Protein AF-A0A715VIK3-F1 (afdb_monomer_lite)

Structure (mmCIF, N/CA/C/O backbone):
data_AF-A0A715VIK3-F1
#
_entry.id   AF-A0A715VIK3-F1
#
loop_
_atom_site.group_PDB
_atom_site.id
_atom_site.type_symbol
_atom_site.label_atom_id
_atom_site.label_alt_id
_atom_site.label_comp_id
_atom_site.label_asym_id
_atom_site.label_entity_id
_atom_site.label_seq_id
_atom_site.pdbx_PDB_ins_code
_atom_site.Cartn_x
_atom_site.Cartn_y
_atom_site.Cartn_z
_atom_site.occupancy
_atom_site.B_iso_or_equiv
_atom_site.auth_seq_id
_atom_site.auth_comp_id
_atom_site.auth_asym_id
_atom_site.auth_atom_id
_atom_site.pdbx_PDB_model_num
ATOM 1 N N . MET A 1 1 ? 43.297 23.215 20.523 1.00 42.53 1 MET A N 1
ATOM 2 C CA . MET A 1 1 ? 42.379 22.083 20.771 1.00 42.53 1 MET A CA 1
ATOM 3 C C . MET A 1 1 ? 42.222 21.917 22.273 1.00 42.53 1 MET A C 1
ATOM 5 O O . MET A 1 1 ? 43.163 21.480 22.916 1.00 42.53 1 MET A O 1
ATOM 9 N N . GLN A 1 2 ? 41.093 22.331 22.847 1.00 38.53 2 GLN A N 1
ATOM 10 C CA . GLN A 1 2 ? 40.788 22.101 24.263 1.00 38.53 2 GLN A CA 1
ATOM 11 C C . GLN A 1 2 ? 39.319 21.686 24.374 1.00 38.53 2 GLN A C 1
ATOM 13 O O . GLN A 1 2 ? 38.419 22.515 24.287 1.00 38.53 2 GLN A O 1
ATOM 18 N N . SER A 1 3 ? 39.100 20.374 24.480 1.00 41.34 3 SER A N 1
ATOM 19 C CA . SER A 1 3 ? 37.794 19.766 24.732 1.00 41.34 3 SER A CA 1
ATOM 20 C C . SER A 1 3 ? 37.538 19.768 26.238 1.00 41.34 3 SER A C 1
ATOM 22 O O . SER A 1 3 ? 38.348 19.241 27.001 1.00 41.34 3 SER A O 1
ATOM 24 N N . ARG A 1 4 ? 36.435 20.387 26.671 1.00 49.41 4 ARG A N 1
ATOM 25 C CA . ARG A 1 4 ? 35.956 20.354 28.058 1.00 49.41 4 ARG A CA 1
ATOM 26 C C . ARG A 1 4 ? 34.862 19.290 28.136 1.00 49.41 4 ARG A C 1
ATOM 28 O O . ARG A 1 4 ? 33.755 19.517 27.662 1.00 49.41 4 ARG A O 1
ATOM 35 N N . TYR A 1 5 ? 35.186 18.136 28.712 1.00 46.19 5 TYR A N 1
ATOM 36 C CA . TYR A 1 5 ? 34.210 17.101 29.044 1.00 46.19 5 TYR A CA 1
ATOM 37 C C . TYR A 1 5 ? 33.484 17.491 30.338 1.00 46.19 5 TYR A C 1
ATOM 39 O O . TYR A 1 5 ? 34.109 17.642 31.386 1.00 46.19 5 TYR A O 1
ATOM 47 N N . LEU A 1 6 ? 32.169 17.686 30.247 1.00 49.09 6 LEU A N 1
ATOM 48 C CA . LEU A 1 6 ? 31.272 17.918 31.378 1.00 49.09 6 LEU A CA 1
ATOM 49 C C . LEU A 1 6 ? 30.715 16.561 31.830 1.00 49.09 6 LEU A C 1
ATOM 51 O O . LEU A 1 6 ? 29.971 15.910 31.102 1.00 49.09 6 LEU A O 1
ATOM 55 N N . LEU A 1 7 ? 31.140 16.129 33.016 1.00 41.00 7 LEU A N 1
ATOM 56 C CA . LEU A 1 7 ? 30.696 14.918 33.701 1.00 41.00 7 LEU A CA 1
ATOM 57 C C . LEU A 1 7 ? 29.442 15.276 34.523 1.00 41.00 7 LEU A C 1
ATOM 59 O O . LEU A 1 7 ? 29.549 16.004 35.509 1.00 41.00 7 LEU A O 1
ATOM 63 N N . SER A 1 8 ? 28.256 14.821 34.114 1.00 43.28 8 SER A N 1
ATOM 64 C CA . SER A 1 8 ? 27.009 15.040 34.864 1.00 43.28 8 SER A CA 1
ATOM 65 C C . SER A 1 8 ? 26.763 13.891 35.842 1.00 43.28 8 SER A C 1
ATOM 67 O O . SER A 1 8 ? 26.583 12.742 35.444 1.00 43.28 8 SER A O 1
ATOM 69 N N . THR A 1 9 ? 26.778 14.217 37.131 1.00 47.75 9 THR A N 1
ATOM 70 C CA . THR A 1 9 ? 26.536 13.325 38.268 1.00 47.75 9 THR A CA 1
ATOM 71 C C . THR A 1 9 ? 25.038 13.115 38.515 1.00 47.75 9 THR A C 1
ATOM 73 O O . THR A 1 9 ? 24.258 14.062 38.584 1.00 47.75 9 THR A O 1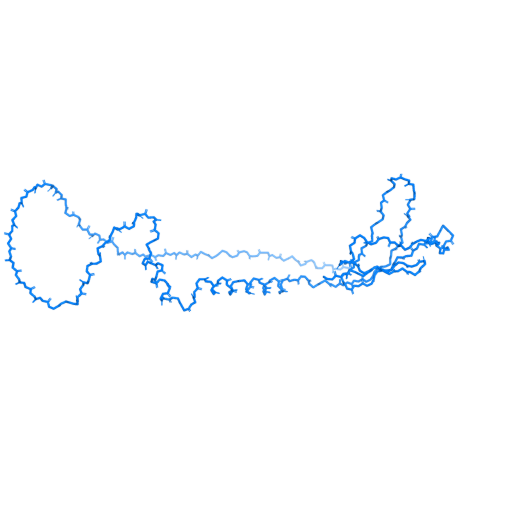
ATOM 76 N N . LEU A 1 10 ? 24.647 11.847 38.659 1.00 37.59 10 LEU A N 1
ATOM 77 C CA . LEU A 1 10 ? 23.305 11.368 38.997 1.00 37.59 10 LEU A CA 1
ATOM 78 C C . LEU A 1 10 ? 23.102 11.433 40.522 1.00 37.59 10 LEU A C 1
ATOM 80 O O . LEU A 1 10 ? 23.882 10.831 41.260 1.00 37.59 10 LEU A O 1
ATOM 84 N N . LEU A 1 11 ? 22.069 12.138 40.995 1.00 41.09 11 LEU A N 1
ATOM 85 C CA . LEU A 1 11 ? 21.743 12.270 42.421 1.00 41.09 11 LEU A CA 1
ATOM 86 C C . LEU A 1 11 ? 20.361 11.657 42.692 1.00 41.09 11 LEU A C 1
ATOM 88 O O . LEU A 1 11 ? 19.344 12.145 42.205 1.00 41.09 11 LEU A O 1
ATOM 92 N N . LEU A 1 12 ? 20.355 10.547 43.432 1.00 41.06 12 LEU A N 1
ATOM 93 C CA . LEU A 1 12 ? 19.184 9.744 43.785 1.00 41.06 12 LEU A CA 1
ATOM 94 C C . LEU A 1 12 ? 18.760 10.113 45.216 1.00 41.06 12 LEU A C 1
ATOM 96 O O . LEU A 1 12 ? 19.511 9.874 46.159 1.00 41.06 12 LEU A O 1
ATOM 100 N N . VAL A 1 13 ? 17.587 10.731 45.380 1.00 42.75 13 VAL A N 1
ATOM 101 C CA . VAL A 1 13 ? 17.035 11.117 46.691 1.00 42.75 13 VAL A CA 1
ATOM 102 C C . VAL A 1 13 ? 15.946 10.118 47.087 1.00 42.75 13 VAL A C 1
ATOM 104 O O . VAL A 1 13 ? 14.887 10.066 46.468 1.00 42.75 13 VAL A O 1
ATOM 107 N N . CYS A 1 14 ? 16.214 9.324 48.126 1.00 33.78 14 CYS A N 1
ATOM 108 C CA . CYS A 1 14 ? 15.210 8.558 48.864 1.00 33.78 14 CYS A CA 1
ATOM 109 C C . CYS A 1 14 ? 14.529 9.472 49.890 1.00 33.78 14 CYS A C 1
ATOM 111 O O . CYS A 1 14 ? 15.206 10.112 50.694 1.00 33.78 14 CYS A O 1
ATOM 113 N N . SER A 1 15 ? 13.199 9.476 49.925 1.00 40.91 15 SER A N 1
ATOM 114 C CA . SER A 1 15 ? 12.426 10.027 51.041 1.00 40.91 15 SER A CA 1
ATOM 115 C C . SER A 1 15 ? 11.586 8.915 51.660 1.00 40.91 15 SER A C 1
ATOM 117 O O . SER A 1 15 ? 10.795 8.268 50.979 1.00 40.91 15 SER A O 1
ATOM 119 N N . ALA A 1 16 ? 11.815 8.676 52.951 1.00 39.75 16 ALA A N 1
ATOM 120 C CA . ALA A 1 16 ? 11.044 7.776 53.793 1.00 39.75 16 ALA A CA 1
ATOM 121 C C . ALA A 1 16 ? 9.763 8.472 54.277 1.00 39.75 16 ALA A C 1
ATOM 123 O O . ALA A 1 16 ? 9.801 9.650 54.629 1.00 39.75 16 ALA A O 1
ATOM 124 N N . ALA A 1 17 ? 8.659 7.730 54.357 1.00 42.44 17 ALA A N 1
ATOM 125 C CA . ALA A 1 17 ? 7.471 8.138 55.097 1.00 42.44 17 ALA A CA 1
ATOM 126 C C . ALA A 1 17 ? 7.173 7.088 56.176 1.00 42.44 17 ALA A C 1
ATOM 128 O O . ALA A 1 17 ? 6.843 5.941 55.886 1.00 42.44 17 ALA A O 1
ATOM 129 N N . THR A 1 18 ? 7.343 7.497 57.429 1.00 41.19 18 THR A N 1
ATOM 130 C CA . THR A 1 18 ? 6.911 6.798 58.641 1.00 41.19 18 THR A CA 1
ATOM 131 C C . THR A 1 18 ? 5.433 7.099 58.897 1.00 41.19 18 THR A C 1
ATOM 133 O O . THR A 1 18 ? 5.077 8.269 59.030 1.00 41.19 18 THR A O 1
ATOM 136 N N . SER A 1 19 ? 4.578 6.083 59.023 1.00 42.66 19 SER A N 1
ATOM 137 C CA . SER A 1 19 ? 3.226 6.233 59.583 1.00 42.66 19 SER A CA 1
ATOM 138 C C . SER A 1 19 ? 3.223 5.781 61.044 1.00 42.66 19 SER A C 1
ATOM 140 O O . SER A 1 19 ? 3.428 4.598 61.323 1.00 42.66 19 SER A O 1
ATOM 142 N N . ALA A 1 20 ? 3.003 6.726 61.956 1.00 39.34 20 ALA A N 1
ATOM 143 C CA . ALA A 1 20 ? 2.723 6.482 63.365 1.00 39.34 20 ALA A CA 1
ATOM 144 C C . ALA A 1 20 ? 1.208 6.513 63.638 1.00 39.34 20 ALA A C 1
ATOM 146 O O . ALA A 1 20 ? 0.469 7.224 62.962 1.00 39.34 20 ALA A O 1
ATOM 147 N N . ASP A 1 21 ? 0.831 5.757 64.670 1.00 40.28 21 ASP A N 1
ATOM 148 C CA . ASP A 1 21 ? -0.393 5.785 65.476 1.00 40.28 21 ASP A CA 1
ATOM 149 C C . ASP A 1 21 ? -1.761 5.538 64.829 1.00 40.28 21 ASP A C 1
ATOM 151 O O . ASP A 1 21 ? -2.310 6.349 64.094 1.00 40.28 21 ASP A O 1
ATOM 155 N N . ASN A 1 22 ? -2.396 4.451 65.278 1.00 47.84 22 ASN A N 1
ATOM 156 C CA . ASN A 1 22 ? -3.781 4.491 65.744 1.00 47.84 22 ASN A CA 1
ATOM 157 C C . ASN A 1 22 ? -3.935 3.506 66.915 1.00 47.84 22 ASN A C 1
ATOM 159 O O . ASN A 1 22 ? -4.154 2.307 66.744 1.00 47.84 22 ASN A O 1
ATOM 163 N N . ALA A 1 23 ? -3.789 4.041 68.126 1.00 48.38 23 ALA A N 1
ATOM 164 C CA . ALA A 1 23 ? -4.314 3.449 69.343 1.00 48.38 23 ALA A CA 1
ATOM 165 C C . ALA A 1 23 ? -5.840 3.620 69.353 1.00 48.38 23 ALA A C 1
ATOM 167 O O . ALA A 1 23 ? -6.323 4.737 69.187 1.00 48.38 23 ALA A O 1
ATOM 168 N N . GLY A 1 24 ? -6.604 2.547 69.587 1.00 48.81 24 GLY A N 1
ATOM 169 C CA . GLY A 1 24 ? -8.033 2.717 69.875 1.00 48.81 24 GLY A CA 1
ATOM 170 C C . GLY A 1 24 ? -8.984 1.586 69.514 1.00 48.81 24 GLY A C 1
ATOM 171 O O . GLY A 1 24 ? -10.097 1.883 69.112 1.00 48.81 24 GLY A O 1
ATOM 172 N N . TRP A 1 25 ? -8.619 0.315 69.690 1.00 37.75 25 TRP A N 1
ATOM 173 C CA . TRP A 1 25 ? -9.626 -0.748 69.806 1.00 37.75 25 TRP A CA 1
ATOM 174 C C . TRP A 1 25 ? -9.240 -1.689 70.941 1.00 37.75 25 TRP A C 1
ATOM 176 O O . TRP A 1 25 ? -8.509 -2.657 70.760 1.00 37.75 25 TRP A O 1
ATOM 186 N N . GLN A 1 26 ? -9.708 -1.361 72.144 1.00 49.81 26 GLN A N 1
ATOM 187 C CA . GLN A 1 26 ? -9.677 -2.263 73.285 1.00 49.81 26 GLN A CA 1
ATOM 188 C C . GLN A 1 26 ? -11.102 -2.723 73.618 1.00 49.81 26 GLN A C 1
ATOM 190 O O . GLN A 1 26 ? -11.953 -1.926 73.994 1.00 49.81 26 GLN A O 1
ATOM 195 N N . ASN A 1 27 ? -11.278 -4.045 73.533 1.00 41.94 27 ASN A N 1
ATOM 196 C CA . ASN A 1 27 ? -12.128 -4.899 74.367 1.00 41.94 27 ASN A CA 1
ATOM 197 C C . ASN A 1 27 ? -13.659 -4.711 74.311 1.00 41.94 27 ASN A C 1
ATOM 199 O O . ASN A 1 27 ? -14.246 -4.055 75.168 1.00 41.94 27 ASN A O 1
ATOM 203 N N . ALA A 1 28 ? -14.333 -5.475 73.442 1.00 38.69 28 ALA A N 1
ATOM 204 C CA . ALA A 1 28 ? -15.670 -5.982 73.758 1.00 38.69 28 ALA A CA 1
ATOM 205 C C . ALA A 1 28 ? -15.521 -7.334 74.480 1.00 38.69 28 ALA A C 1
ATOM 207 O O . ALA A 1 28 ? -15.067 -8.319 73.899 1.00 38.69 28 ALA A O 1
ATOM 208 N N . ARG A 1 29 ? -15.862 -7.369 75.775 1.00 48.66 29 ARG A N 1
ATOM 209 C CA . ARG A 1 29 ? -15.971 -8.604 76.568 1.00 48.66 29 ARG A CA 1
ATOM 210 C C . ARG A 1 29 ? -17.047 -9.505 75.964 1.00 48.66 29 ARG A C 1
ATOM 212 O O . ARG A 1 29 ? -18.209 -9.118 75.925 1.00 48.66 29 ARG A O 1
ATOM 219 N N . THR A 1 30 ? -16.688 -10.726 75.592 1.00 51.69 30 THR A N 1
ATOM 220 C CA . THR A 1 30 ? -17.647 -11.817 75.379 1.00 51.69 30 THR A CA 1
ATOM 221 C C . THR A 1 30 ? -17.948 -12.491 76.721 1.00 51.69 30 THR A C 1
ATOM 223 O O . THR A 1 30 ? -17.009 -12.992 77.347 1.00 51.69 30 THR A O 1
ATOM 226 N N . PRO A 1 31 ? -19.207 -12.561 77.188 1.00 44.62 31 PRO A N 1
ATOM 227 C CA . PRO A 1 31 ? -19.572 -13.503 78.234 1.00 44.62 31 PRO A CA 1
ATOM 228 C C . PRO A 1 31 ? -19.508 -14.921 77.663 1.00 44.62 31 PRO A C 1
ATOM 230 O O . PRO A 1 31 ? -20.142 -15.239 76.658 1.00 44.62 31 PRO A O 1
ATOM 233 N N . GLN A 1 32 ? -18.706 -15.762 78.303 1.00 36.31 32 GLN A N 1
ATOM 234 C CA . GLN A 1 32 ? -18.676 -17.198 78.081 1.00 36.31 32 GLN A CA 1
ATOM 235 C C . GLN A 1 32 ? -19.896 -17.879 78.726 1.00 36.31 32 GLN A C 1
ATOM 237 O O . GLN A 1 32 ? -20.368 -17.467 79.782 1.00 36.31 32 GLN A O 1
ATOM 242 N N . THR A 1 33 ? -20.235 -19.027 78.137 1.00 32.56 33 THR A N 1
ATOM 243 C CA . THR A 1 33 ? -20.872 -20.225 78.714 1.00 32.56 33 THR A CA 1
ATOM 244 C C . THR A 1 33 ? -22.375 -20.477 78.497 1.00 32.56 33 THR A C 1
ATOM 246 O O . THR A 1 33 ? -23.257 -19.755 78.942 1.00 32.56 33 THR A O 1
ATOM 249 N N . THR A 1 34 ? -22.576 -21.655 77.889 1.00 31.55 34 THR A N 1
ATOM 250 C CA . THR A 1 34 ? -23.480 -22.756 78.266 1.00 31.55 34 THR A CA 1
ATOM 251 C C . THR A 1 34 ? -24.964 -22.694 77.933 1.00 31.55 34 THR A C 1
ATOM 253 O O . THR A 1 34 ? -25.767 -22.036 78.582 1.00 31.55 34 THR A O 1
ATOM 256 N N . ASN A 1 35 ? -25.312 -23.578 76.992 1.00 38.12 35 ASN A N 1
ATOM 257 C CA . ASN A 1 35 ? -26.600 -24.239 76.852 1.00 38.12 35 ASN A CA 1
ATOM 258 C C . ASN A 1 35 ? -27.167 -24.668 78.211 1.00 38.12 35 ASN A C 1
ATOM 260 O O . ASN A 1 35 ? -26.533 -25.451 78.921 1.00 38.12 35 ASN A O 1
ATOM 264 N N . SER A 1 36 ? -28.402 -24.269 78.497 1.00 32.03 36 SER A N 1
ATOM 265 C CA . SER A 1 36 ? -29.440 -25.151 79.039 1.00 32.03 36 SER A CA 1
ATOM 266 C C . SER A 1 36 ? -30.803 -24.493 78.861 1.00 32.03 36 SER A C 1
ATOM 268 O O . SER A 1 36 ? -30.978 -23.305 79.112 1.00 32.03 36 SER A O 1
ATOM 270 N N . ALA A 1 37 ? -31.743 -25.290 78.361 1.00 35.81 37 ALA A N 1
ATOM 271 C CA . ALA A 1 37 ? -33.136 -24.943 78.147 1.00 35.81 37 ALA A CA 1
ATOM 272 C C . ALA A 1 37 ? -33.809 -24.458 79.437 1.00 35.81 37 ALA A C 1
ATOM 274 O O . ALA A 1 37 ? -33.524 -25.003 80.501 1.00 35.81 37 ALA A O 1
ATOM 275 N N . SER A 1 38 ? -34.754 -23.523 79.321 1.00 30.81 38 SER A N 1
ATOM 276 C CA . SER A 1 38 ? -36.064 -23.588 79.985 1.00 30.81 38 SER A CA 1
ATOM 277 C C . SER A 1 38 ? -36.971 -22.463 79.501 1.00 30.81 38 SER A C 1
ATOM 279 O O . SER A 1 38 ? -36.575 -21.309 79.370 1.00 30.81 38 SER A O 1
ATOM 281 N N . ASP A 1 39 ? -38.195 -22.883 79.236 1.00 34.56 39 ASP A N 1
ATOM 282 C CA . ASP A 1 39 ? -39.397 -22.139 78.911 1.00 34.56 39 ASP A CA 1
ATOM 283 C C . ASP A 1 39 ? -39.729 -21.088 79.990 1.00 34.56 39 ASP A C 1
ATOM 285 O O . ASP A 1 39 ? -39.742 -21.412 81.178 1.00 34.56 39 ASP A O 1
ATOM 289 N N . HIS A 1 40 ? -40.031 -19.847 79.596 1.00 34.00 40 HIS A N 1
ATOM 290 C CA . HIS A 1 40 ? -40.927 -18.995 80.381 1.00 34.00 40 HIS A CA 1
ATOM 291 C C . HIS A 1 40 ? -41.583 -17.930 79.496 1.00 34.00 40 HIS A C 1
ATOM 293 O O . HIS A 1 40 ? -40.982 -16.935 79.095 1.00 34.00 40 HIS A O 1
ATOM 299 N N . VAL A 1 41 ? -42.871 -18.135 79.232 1.00 37.19 41 VAL A N 1
ATOM 300 C CA . VAL A 1 41 ? -43.799 -17.109 78.753 1.00 37.19 41 VAL A CA 1
ATOM 301 C C . VAL A 1 41 ? -43.969 -16.057 79.845 1.00 37.19 41 VAL A C 1
ATOM 303 O O . VAL A 1 41 ? -44.344 -16.422 80.957 1.00 37.19 41 VAL A O 1
ATOM 306 N N . GLN A 1 42 ? -43.785 -14.771 79.532 1.00 33.91 42 GLN A N 1
ATOM 307 C CA . GLN A 1 42 ? -44.489 -13.687 80.221 1.00 33.91 42 GLN A CA 1
ATOM 308 C C . GLN A 1 42 ? -44.600 -12.431 79.346 1.00 33.91 42 GLN A C 1
ATOM 310 O O . GLN A 1 42 ? -43.630 -11.880 78.837 1.00 33.91 42 GLN A O 1
ATOM 315 N N . ASN A 1 43 ? -45.854 -12.027 79.173 1.00 38.97 43 ASN A N 1
ATOM 316 C CA . ASN A 1 43 ? -46.337 -10.832 78.506 1.00 38.97 43 ASN A CA 1
ATOM 317 C C . ASN A 1 43 ? -46.021 -9.587 79.355 1.00 38.97 43 ASN A C 1
ATOM 319 O O . ASN A 1 43 ? -46.418 -9.531 80.518 1.00 38.97 43 ASN A O 1
ATOM 323 N N . ALA A 1 44 ? -45.382 -8.581 78.762 1.00 32.59 44 ALA A N 1
ATOM 324 C CA . ALA A 1 44 ? -45.423 -7.205 79.244 1.00 32.59 44 ALA A CA 1
ATOM 325 C C . ALA A 1 44 ? -45.344 -6.251 78.045 1.00 32.59 44 ALA A C 1
ATOM 327 O O . ALA A 1 44 ? -44.307 -6.098 77.403 1.00 32.59 44 ALA A O 1
ATOM 328 N N . SER A 1 45 ? -46.476 -5.622 77.738 1.00 44.06 45 SER A N 1
ATOM 329 C CA . SER A 1 45 ? -46.569 -4.498 76.812 1.00 44.06 45 SER A CA 1
ATOM 330 C C . SER A 1 45 ? -45.836 -3.288 77.394 1.00 44.06 45 SER A C 1
ATOM 332 O O . SER A 1 45 ? -46.211 -2.799 78.459 1.00 44.06 45 SER A O 1
ATOM 334 N N . GLN A 1 46 ? -44.831 -2.781 76.681 1.00 38.41 46 GLN A N 1
ATOM 335 C CA . GLN A 1 46 ? -44.372 -1.399 76.807 1.00 38.41 46 GLN A CA 1
ATOM 336 C C . GLN A 1 46 ? -44.112 -0.829 75.414 1.00 38.41 46 GLN A C 1
ATOM 338 O O . GLN A 1 46 ? -43.070 -1.029 74.796 1.00 38.41 46 GLN A O 1
ATOM 343 N N . ASN A 1 47 ? -45.116 -0.104 74.932 1.00 42.44 47 ASN A N 1
ATOM 344 C CA . ASN A 1 47 ? -45.003 0.825 73.824 1.00 42.44 47 ASN A CA 1
ATOM 345 C C . ASN A 1 47 ? -44.079 1.982 74.243 1.00 42.44 47 ASN A C 1
ATOM 347 O O . ASN A 1 47 ? -44.473 2.815 75.058 1.00 42.44 47 ASN A O 1
ATOM 351 N N . THR A 1 48 ? -42.869 2.034 73.688 1.00 39.03 48 THR A N 1
ATOM 352 C CA . THR A 1 48 ? -42.064 3.261 73.632 1.00 39.03 48 THR A CA 1
ATOM 353 C C . THR A 1 48 ? -41.789 3.540 72.162 1.00 39.03 48 THR A C 1
ATOM 355 O O . THR A 1 48 ? -41.329 2.655 71.443 1.00 39.03 48 THR A O 1
ATOM 358 N N . GLY A 1 49 ? -42.155 4.744 71.716 1.00 51.56 49 GLY A N 1
ATOM 359 C CA . GLY A 1 49 ? -42.192 5.146 70.314 1.00 51.56 49 GLY A CA 1
ATOM 360 C C . GLY A 1 49 ? -40.902 4.835 69.559 1.00 51.56 49 GLY A C 1
ATOM 361 O O . GLY A 1 49 ? -39.835 5.349 69.880 1.00 51.56 49 GLY A O 1
ATOM 362 N N . GLY A 1 50 ? -41.034 4.014 68.523 1.00 42.19 50 GLY A N 1
ATOM 363 C CA . GLY A 1 50 ? -39.978 3.679 67.584 1.00 42.19 50 GLY A CA 1
ATOM 364 C C . GLY A 1 50 ? -40.588 3.514 66.200 1.00 42.19 50 GLY A C 1
ATOM 365 O O . GLY A 1 50 ? -41.657 2.923 66.056 1.00 42.19 50 GLY A O 1
ATOM 366 N N . VAL A 1 51 ? -39.925 4.101 65.204 1.00 50.56 51 VAL A N 1
ATOM 367 C CA . VAL A 1 51 ? -40.183 3.966 63.760 1.00 50.56 51 VAL A CA 1
ATOM 368 C C . VAL A 1 51 ? -40.634 2.539 63.403 1.00 50.56 51 VAL A C 1
ATOM 370 O O . VAL A 1 51 ? -40.041 1.594 63.928 1.00 50.56 51 VAL A O 1
ATOM 373 N N . PRO A 1 52 ? -41.636 2.341 62.518 1.00 48.53 52 PRO A N 1
ATOM 374 C CA . PRO A 1 52 ? -42.088 1.003 62.154 1.00 48.53 52 PRO A CA 1
ATOM 375 C C . PRO A 1 52 ? -40.956 0.245 61.452 1.00 48.53 52 PRO A C 1
ATOM 377 O O . PRO A 1 52 ? -40.696 0.427 60.264 1.00 48.53 52 PRO A O 1
ATOM 380 N N . ALA A 1 53 ? -40.269 -0.616 62.199 1.00 56.59 53 ALA A N 1
ATOM 381 C CA . ALA A 1 53 ? -39.316 -1.557 61.642 1.00 56.59 53 ALA A CA 1
ATOM 382 C C . ALA A 1 53 ? -40.111 -2.659 60.935 1.00 56.59 53 ALA A C 1
ATOM 384 O O . ALA A 1 53 ? -40.679 -3.549 61.569 1.00 56.59 53 ALA A O 1
ATOM 385 N N . THR A 1 54 ? -40.173 -2.583 59.606 1.00 62.75 54 THR A N 1
ATOM 386 C CA . THR A 1 54 ? -40.660 -3.706 58.803 1.00 62.75 54 THR A CA 1
ATOM 387 C C . THR A 1 54 ? -39.594 -4.791 58.861 1.00 62.75 54 THR A C 1
ATOM 389 O O . THR A 1 54 ? -38.489 -4.623 58.350 1.00 62.75 54 THR A O 1
ATOM 392 N N . LEU A 1 55 ? -39.908 -5.886 59.546 1.00 56.16 55 LEU A N 1
ATOM 393 C CA . LEU A 1 55 ? -39.025 -7.033 59.714 1.00 56.16 55 LEU A CA 1
ATOM 394 C C . LEU A 1 55 ? -38.902 -7.738 58.353 1.00 56.16 55 LEU A C 1
ATOM 396 O O . LEU A 1 55 ? -39.786 -8.497 57.957 1.00 56.16 55 LEU A O 1
ATOM 400 N N . VAL A 1 56 ? -37.841 -7.435 57.598 1.00 59.97 56 VAL A N 1
ATOM 401 C CA . VAL A 1 56 ? -37.557 -8.098 56.316 1.00 59.97 56 VAL A CA 1
ATOM 402 C C . VAL A 1 56 ? -37.175 -9.544 56.618 1.00 59.97 56 VAL A C 1
ATOM 404 O O . VAL A 1 56 ? -36.080 -9.829 57.096 1.00 59.97 56 VAL A O 1
ATOM 407 N N . LYS A 1 57 ? -38.113 -10.463 56.388 1.00 57.81 57 LYS A N 1
ATOM 408 C CA . LYS A 1 57 ? -37.899 -11.901 56.544 1.00 57.81 57 LYS A CA 1
ATOM 409 C C . LYS A 1 57 ? -37.405 -12.476 55.216 1.00 57.81 57 LYS A C 1
ATOM 411 O O . LYS A 1 57 ? -38.176 -12.570 54.267 1.00 57.81 57 LYS A O 1
ATOM 416 N N . GLY A 1 58 ? -36.132 -12.856 55.167 1.00 65.25 58 GLY A N 1
ATOM 417 C CA . GLY A 1 58 ? -35.506 -13.552 54.043 1.00 65.25 58 GLY A CA 1
ATOM 418 C C . GLY A 1 58 ? -34.189 -14.197 54.474 1.00 65.25 58 GLY A C 1
ATOM 419 O O . GLY A 1 58 ? -33.539 -13.697 55.393 1.00 65.25 58 GLY A O 1
ATOM 420 N N . GLU A 1 59 ? -33.826 -15.323 53.855 1.00 67.12 59 GLU A N 1
ATOM 421 C CA . GLU A 1 59 ? -32.540 -15.995 54.078 1.00 67.12 59 GLU A CA 1
ATOM 422 C C . GLU A 1 59 ? -31.380 -15.002 53.883 1.00 67.12 59 GLU A C 1
ATOM 424 O O . GLU A 1 59 ? -31.324 -14.295 52.873 1.00 67.12 59 GLU A O 1
ATOM 429 N N . LEU A 1 60 ? -30.438 -14.950 54.834 1.00 61.41 60 LEU A N 1
ATOM 430 C CA . LEU A 1 60 ? -29.195 -14.206 54.631 1.00 61.41 60 LEU A CA 1
ATOM 431 C C . LEU A 1 60 ? -28.429 -14.839 53.454 1.00 61.41 60 LEU A C 1
ATOM 433 O O . LEU A 1 60 ? -28.243 -16.059 53.452 1.00 61.41 60 LEU A O 1
ATOM 437 N N . PRO A 1 61 ? -27.949 -14.049 52.476 1.00 64.69 61 PRO A N 1
ATOM 438 C CA . PRO A 1 61 ? -27.097 -14.578 51.421 1.00 64.69 61 PRO A CA 1
ATOM 439 C C . PRO A 1 61 ? -25.828 -15.180 52.033 1.00 64.69 61 PRO A C 1
ATOM 441 O O . PRO A 1 61 ? -25.262 -14.642 52.989 1.00 64.69 61 PRO A O 1
ATOM 444 N N . ALA A 1 62 ? -25.397 -16.322 51.493 1.00 68.50 62 ALA A N 1
ATOM 445 C CA . ALA A 1 62 ? -24.225 -17.036 51.979 1.00 68.50 62 ALA A CA 1
ATOM 446 C C . ALA A 1 62 ? -22.980 -16.120 51.982 1.00 68.50 62 ALA A C 1
ATOM 448 O O . ALA A 1 62 ? -22.794 -15.334 51.044 1.00 68.50 62 ALA A O 1
ATOM 449 N N . PRO A 1 63 ? -22.114 -16.206 53.011 1.00 60.53 63 PRO A N 1
ATOM 450 C CA . PRO A 1 63 ? -20.935 -15.354 53.122 1.00 60.53 63 PRO A CA 1
ATOM 451 C C . PRO A 1 63 ? -20.043 -15.500 51.881 1.00 60.53 63 PRO A C 1
ATOM 453 O O . PRO A 1 63 ? -19.623 -16.599 51.530 1.00 60.53 63 PRO A O 1
ATOM 456 N N . GLY A 1 64 ? -19.782 -14.378 51.204 1.00 63.72 64 GLY A N 1
ATOM 457 C CA . GLY A 1 64 ? -19.021 -14.317 49.949 1.00 63.72 64 GLY A CA 1
ATOM 458 C C . GLY A 1 64 ? -19.854 -14.006 48.701 1.00 63.72 64 GLY A C 1
ATOM 459 O O . GLY A 1 64 ? -19.277 -13.736 47.650 1.00 63.72 64 GLY A O 1
ATOM 460 N N . GLN A 1 65 ? -21.187 -13.988 48.795 1.00 60.72 65 GLN A N 1
ATOM 461 C CA . GLN A 1 65 ? -22.055 -13.512 47.715 1.00 60.72 65 GLN A CA 1
ATOM 462 C C . GLN A 1 65 ? -22.458 -12.057 47.976 1.00 60.72 65 GLN A C 1
ATOM 464 O O . GLN A 1 65 ? -22.899 -11.716 49.074 1.00 60.72 65 GLN A O 1
ATOM 469 N N . ALA A 1 66 ? -22.293 -11.185 46.978 1.00 61.72 66 ALA A N 1
ATOM 470 C CA . ALA A 1 66 ? -22.774 -9.811 47.071 1.00 61.72 66 ALA A CA 1
ATOM 471 C C . ALA A 1 66 ? -24.294 -9.835 47.294 1.00 61.72 66 ALA A C 1
ATOM 473 O O . ALA A 1 66 ? -25.039 -10.378 46.478 1.00 61.72 66 ALA A O 1
ATOM 474 N N . SER A 1 67 ? -24.748 -9.292 48.427 1.00 66.56 67 SER A N 1
ATOM 475 C CA . SER A 1 67 ? -26.175 -9.200 48.729 1.00 66.56 67 SER A CA 1
ATOM 476 C C . SER A 1 67 ? -26.854 -8.319 47.673 1.00 66.56 67 SER A C 1
ATOM 478 O O . SER A 1 67 ? -26.350 -7.224 47.410 1.00 66.56 67 SER A O 1
ATOM 480 N N . PRO A 1 68 ? -27.994 -8.735 47.088 1.00 71.06 68 PRO A N 1
ATOM 481 C CA . PRO A 1 68 ? -28.700 -7.939 46.079 1.00 71.06 68 PRO A CA 1
ATOM 482 C C . PRO A 1 68 ? -29.042 -6.524 46.583 1.00 71.06 68 PRO A C 1
ATOM 484 O O . PRO A 1 68 ? -28.969 -5.565 45.822 1.00 71.06 68 PRO A O 1
ATOM 487 N N . LEU A 1 69 ? -29.267 -6.370 47.894 1.00 72.69 69 LEU A N 1
ATOM 488 C CA . LEU A 1 69 ? -29.512 -5.082 48.556 1.00 72.69 69 LEU A CA 1
ATOM 489 C C . LEU A 1 69 ? -28.324 -4.109 48.471 1.00 72.69 69 LEU A C 1
ATOM 491 O O . LEU A 1 69 ? -28.523 -2.900 48.409 1.00 72.69 69 LEU A O 1
ATOM 495 N N . VAL A 1 70 ? -27.088 -4.618 48.464 1.00 75.81 70 VAL A N 1
ATOM 496 C CA . VAL A 1 70 ? -25.877 -3.790 48.321 1.00 75.81 70 VAL A CA 1
ATOM 497 C C . VAL A 1 70 ? -25.769 -3.260 46.892 1.00 75.81 70 VAL A C 1
ATOM 499 O O . VAL A 1 70 ? -25.380 -2.114 46.685 1.00 75.81 70 VAL A O 1
ATOM 502 N N . GLN A 1 71 ? -26.163 -4.070 45.907 1.00 71.06 71 GLN A N 1
ATOM 503 C CA . GLN A 1 71 ? -26.184 -3.670 44.504 1.00 71.06 71 GLN A CA 1
ATOM 504 C C . GLN A 1 71 ? -27.240 -2.585 44.239 1.00 71.06 71 GLN A C 1
ATOM 506 O O . GLN A 1 71 ? -26.975 -1.649 43.485 1.00 71.06 71 GLN A O 1
ATOM 511 N N . ASP A 1 72 ? -28.406 -2.689 44.881 1.00 70.06 72 ASP A N 1
ATOM 512 C CA . ASP A 1 72 ? -29.483 -1.702 44.771 1.00 70.06 72 ASP A CA 1
ATOM 513 C C . ASP A 1 72 ? -29.153 -0.398 45.509 1.00 70.06 72 ASP A C 1
ATOM 515 O O . ASP A 1 72 ? -29.364 0.683 44.962 1.00 70.06 72 ASP A O 1
ATOM 519 N N . ALA A 1 73 ? -28.549 -0.469 46.700 1.00 70.75 73 ALA A N 1
ATOM 520 C CA . ALA A 1 73 ? -28.068 0.720 47.407 1.00 70.75 73 ALA A CA 1
ATOM 521 C C . ALA A 1 73 ? -26.981 1.463 46.608 1.00 70.75 73 ALA A C 1
ATOM 523 O O . ALA A 1 73 ? -27.031 2.684 46.490 1.00 70.75 73 ALA A O 1
ATOM 524 N N . ALA A 1 74 ? -26.048 0.736 45.984 1.00 70.88 74 ALA A N 1
ATOM 525 C CA . ALA A 1 74 ? -25.017 1.333 45.132 1.00 70.88 74 ALA A CA 1
ATOM 526 C C . ALA A 1 74 ? -25.591 2.019 43.876 1.00 70.88 74 ALA A C 1
ATOM 528 O O . ALA A 1 74 ? -25.003 2.975 43.377 1.00 70.88 74 ALA A O 1
ATOM 529 N N . ARG A 1 75 ? -26.741 1.556 43.364 1.00 68.31 75 ARG A N 1
ATOM 530 C CA . ARG A 1 75 ? -27.458 2.207 42.251 1.00 68.31 75 ARG A CA 1
ATOM 531 C C . ARG A 1 75 ? -28.165 3.496 42.664 1.00 68.31 75 ARG A C 1
ATOM 533 O O . ARG A 1 75 ? -28.386 4.339 41.808 1.00 68.31 75 ARG A O 1
ATOM 540 N N . LEU A 1 76 ? -28.545 3.629 43.934 1.00 72.69 76 LEU A N 1
ATOM 541 C CA . LEU A 1 76 ? -29.152 4.851 44.472 1.00 72.69 76 LEU A CA 1
ATOM 542 C C . LEU A 1 76 ? -28.102 5.912 44.825 1.00 72.69 76 LEU A C 1
ATOM 544 O O . LEU A 1 76 ? -28.403 7.099 44.768 1.00 72.69 76 LEU A O 1
ATOM 548 N N . ASP A 1 77 ? -26.894 5.480 45.191 1.00 77.44 77 ASP A N 1
ATOM 549 C CA . ASP A 1 77 ? -25.778 6.359 45.567 1.00 77.44 77 ASP A CA 1
ATOM 550 C C . ASP A 1 77 ? -24.986 6.877 44.351 1.00 77.44 77 ASP A C 1
ATOM 552 O O . ASP A 1 77 ? -24.346 7.924 44.411 1.00 77.44 77 ASP A O 1
ATOM 556 N N . SER A 1 78 ? -25.034 6.165 43.218 1.00 75.38 78 SER A N 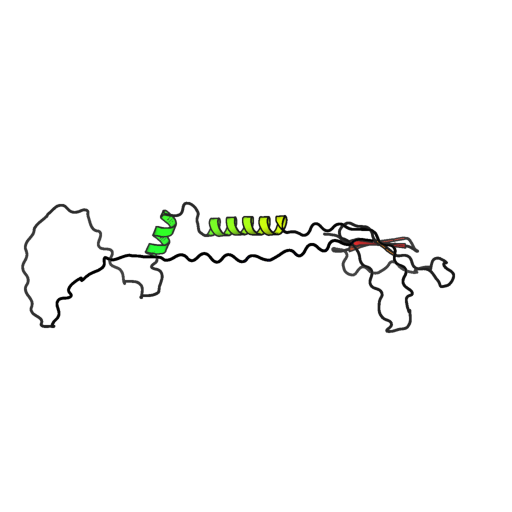1
ATOM 557 C CA . SER A 1 78 ? -24.336 6.558 41.992 1.00 75.38 78 SER A CA 1
ATOM 558 C C . SER A 1 78 ? -25.276 7.231 40.994 1.00 75.38 78 SER A C 1
ATOM 560 O O . SER A 1 78 ? -26.225 6.618 40.515 1.00 75.38 78 SER A O 1
ATOM 562 N N . GLU A 1 79 ? -24.975 8.480 40.629 1.00 83.56 79 GLU A N 1
ATOM 563 C CA . GLU A 1 79 ? -25.725 9.232 39.609 1.00 83.56 79 GLU A CA 1
ATOM 564 C C . GLU A 1 79 ? -25.614 8.616 38.204 1.00 83.56 79 GLU A C 1
ATOM 566 O O . GLU A 1 79 ? -26.487 8.837 37.368 1.00 83.56 79 GLU A O 1
ATOM 571 N N . LEU A 1 80 ? -24.555 7.837 37.942 1.00 83.19 80 LEU A N 1
ATOM 572 C CA . LEU A 1 80 ? -24.376 7.088 36.699 1.00 83.19 80 LEU A CA 1
ATOM 573 C C . LEU A 1 80 ? -24.617 5.595 36.928 1.00 83.19 80 LEU A C 1
ATOM 575 O O . LEU A 1 80 ? -24.012 4.957 37.793 1.00 83.19 80 LEU A O 1
ATOM 579 N N . SER A 1 81 ? -25.420 5.000 36.055 1.00 87.50 81 SER A N 1
ATOM 580 C CA . SER A 1 81 ? -25.567 3.552 35.976 1.00 87.50 81 SER A CA 1
ATOM 581 C C . SER A 1 81 ? -24.262 2.873 35.530 1.00 87.50 81 SER A C 1
ATOM 583 O O . SER A 1 81 ? -23.391 3.454 34.876 1.00 87.50 81 SER A O 1
ATOM 585 N N . ALA A 1 82 ? -24.125 1.582 35.836 1.00 85.56 82 ALA A N 1
ATOM 586 C CA . ALA A 1 82 ? -22.949 0.800 35.448 1.00 85.56 82 ALA A CA 1
ATOM 587 C C . ALA A 1 82 ? -22.708 0.770 33.923 1.00 85.56 82 ALA A C 1
ATOM 589 O O . ALA A 1 82 ? -21.559 0.680 33.480 1.00 85.56 82 ALA A O 1
ATOM 590 N N . ASP A 1 83 ? -23.775 0.845 33.124 1.00 90.31 83 ASP A N 1
ATOM 591 C CA . ASP A 1 83 ? -23.682 0.864 31.664 1.00 90.31 83 ASP A CA 1
ATOM 592 C C . ASP A 1 83 ? -23.192 2.220 31.149 1.00 90.31 83 ASP A C 1
ATOM 594 O O . ASP A 1 83 ? -22.351 2.263 30.247 1.00 90.31 83 ASP A O 1
ATOM 598 N N . GLU A 1 84 ? -23.601 3.318 31.787 1.00 92.00 84 GLU A N 1
ATOM 599 C CA . GLU A 1 84 ? -23.089 4.661 31.491 1.00 92.00 84 GLU A CA 1
ATOM 600 C C . GLU A 1 84 ? -21.606 4.793 31.849 1.00 92.00 84 GLU A C 1
ATOM 602 O O . GLU A 1 84 ? -20.830 5.317 31.051 1.00 92.00 84 GLU A O 1
ATOM 607 N N . ILE A 1 85 ? -21.167 4.230 32.981 1.00 90.94 85 ILE A N 1
ATOM 608 C CA . ILE A 1 85 ? -19.740 4.194 33.351 1.00 90.94 85 ILE A CA 1
ATOM 609 C C . ILE A 1 85 ? -18.924 3.417 32.309 1.00 90.94 85 ILE A C 1
ATOM 611 O O . ILE A 1 85 ? -17.811 3.816 31.953 1.00 90.94 85 ILE A O 1
ATOM 615 N N . ARG A 1 86 ? -19.457 2.300 31.796 1.00 94.06 86 ARG A N 1
ATOM 616 C CA . ARG A 1 86 ? -18.785 1.513 30.752 1.00 94.06 86 ARG A CA 1
ATOM 617 C C . ARG A 1 86 ? -18.720 2.277 29.428 1.00 94.06 86 ARG A C 1
ATOM 619 O O . ARG A 1 86 ? -17.672 2.251 28.785 1.00 94.06 86 ARG A O 1
ATOM 626 N N . SER A 1 87 ? -19.796 2.973 29.060 1.00 95.25 87 SER A N 1
ATOM 627 C CA . SER A 1 87 ? -19.842 3.845 27.881 1.00 95.25 87 SER A CA 1
ATOM 628 C C . SER A 1 87 ? -18.814 4.976 27.980 1.00 95.25 87 SER A C 1
ATOM 630 O O . SER A 1 87 ? -17.986 5.138 27.082 1.00 95.25 87 SER A O 1
ATOM 632 N N . LEU A 1 88 ? -18.773 5.682 29.115 1.00 94.88 88 LEU A N 1
ATOM 633 C CA . LEU A 1 88 ? -17.805 6.751 29.358 1.00 94.88 88 LEU A CA 1
ATOM 634 C C . LEU A 1 88 ? -16.367 6.226 29.292 1.00 94.88 88 LEU A C 1
ATOM 636 O O . LEU A 1 88 ? -15.513 6.848 28.665 1.00 94.88 88 LEU A O 1
ATOM 640 N N . ARG A 1 89 ? -16.099 5.051 29.870 1.00 95.62 89 ARG A N 1
ATOM 641 C CA . ARG A 1 89 ? -14.779 4.416 29.773 1.00 95.62 89 ARG A CA 1
ATOM 642 C C . ARG A 1 89 ? -14.405 4.089 28.328 1.00 95.62 89 ARG A C 1
ATOM 644 O O . ARG A 1 89 ? -13.251 4.287 27.965 1.00 95.62 89 ARG A O 1
ATOM 651 N N . SER A 1 90 ? -15.348 3.603 27.518 1.00 96.31 90 SER A N 1
ATOM 652 C CA . SER A 1 90 ? -15.104 3.362 26.090 1.00 96.31 90 SER A CA 1
ATOM 653 C C . SER A 1 90 ? -14.720 4.657 25.384 1.00 96.31 90 SER A C 1
ATOM 655 O O . SER A 1 90 ? -13.707 4.694 24.696 1.00 96.31 90 SER A O 1
ATOM 657 N N . LEU A 1 91 ? -15.466 5.738 25.631 1.00 96.38 91 LEU A N 1
ATOM 658 C CA . LEU A 1 91 ? -15.179 7.046 25.047 1.00 96.38 91 LEU A CA 1
ATOM 659 C C . LEU A 1 91 ? -13.798 7.572 25.465 1.00 96.38 91 LEU A C 1
ATOM 661 O O . LEU A 1 91 ? -13.059 8.092 24.631 1.00 96.38 91 LEU A O 1
ATOM 665 N N . MET A 1 92 ? -13.432 7.425 26.741 1.00 96.75 92 MET A N 1
ATOM 666 C CA . MET A 1 92 ? -12.106 7.804 27.239 1.00 96.75 92 MET A CA 1
ATOM 667 C C . MET A 1 92 ? -10.999 6.972 26.582 1.00 96.75 92 MET A C 1
ATOM 669 O O . MET A 1 92 ? -10.010 7.544 26.136 1.00 96.75 92 MET A O 1
ATOM 673 N N . ALA A 1 93 ? -11.184 5.656 26.450 1.00 95.69 93 ALA A N 1
ATOM 674 C CA . ALA A 1 93 ? -10.221 4.772 25.795 1.00 95.69 93 ALA A CA 1
ATOM 675 C C . ALA A 1 93 ? -10.061 5.089 24.298 1.00 95.69 93 ALA A C 1
ATOM 677 O O . ALA A 1 93 ? -8.943 5.082 23.780 1.00 95.69 93 ALA A O 1
ATOM 678 N N . ASP A 1 94 ? -11.153 5.410 23.602 1.00 95.00 94 ASP A N 1
ATOM 679 C CA . ASP A 1 94 ? -11.115 5.842 22.202 1.00 95.00 94 ASP A CA 1
ATOM 680 C C . ASP A 1 94 ? -10.378 7.178 22.050 1.00 95.00 94 ASP A C 1
ATOM 682 O O . ASP A 1 94 ? -9.584 7.350 21.121 1.00 95.00 94 ASP A O 1
ATOM 686 N N . ASN A 1 95 ? -10.582 8.103 22.992 1.00 95.88 95 ASN A N 1
ATOM 687 C CA . ASN A 1 95 ? -9.883 9.385 23.025 1.00 95.88 95 ASN A CA 1
ATOM 688 C C . ASN A 1 95 ? -8.383 9.198 23.300 1.00 95.88 95 ASN A C 1
ATOM 690 O O . ASN A 1 95 ? -7.552 9.693 22.543 1.00 95.88 95 ASN A O 1
ATOM 694 N N . GLU A 1 96 ? -8.019 8.396 24.302 1.00 95.06 96 GLU A N 1
ATOM 695 C CA . GLU A 1 96 ? -6.625 8.035 24.580 1.00 95.06 96 GLU A CA 1
ATOM 696 C C . GLU A 1 96 ? -5.966 7.367 23.371 1.00 95.06 96 GLU A C 1
ATOM 698 O O . GLU A 1 96 ? -4.832 7.699 23.020 1.00 95.06 96 GLU A O 1
ATOM 703 N N . ARG A 1 97 ? -6.669 6.458 22.688 1.00 92.31 97 ARG A N 1
ATOM 704 C CA . ARG A 1 97 ? -6.165 5.821 21.467 1.00 92.31 97 ARG A CA 1
ATOM 705 C C . ARG A 1 97 ? -5.962 6.831 20.340 1.00 92.31 97 ARG A C 1
ATOM 707 O O . ARG A 1 97 ? -4.986 6.709 19.602 1.00 92.31 97 ARG A O 1
ATOM 714 N N . ALA A 1 98 ? -6.861 7.801 20.191 1.00 89.00 98 ALA A N 1
ATOM 715 C CA . ALA A 1 98 ? -6.749 8.847 19.181 1.00 89.00 98 ALA A CA 1
ATOM 716 C C . ALA A 1 98 ? -5.597 9.820 19.482 1.00 89.00 98 ALA A C 1
ATOM 718 O O . ALA A 1 98 ? -4.831 10.142 18.576 1.00 89.00 98 ALA A O 1
ATOM 719 N N . ILE A 1 99 ? -5.434 10.238 20.741 1.00 91.50 99 ILE A N 1
ATOM 720 C CA . ILE A 1 99 ? -4.341 11.119 21.187 1.00 91.50 99 ILE A CA 1
ATOM 721 C C . ILE A 1 99 ? -2.985 10.428 21.018 1.00 91.50 99 ILE A C 1
ATOM 723 O O . ILE A 1 99 ? -2.031 11.042 20.548 1.00 91.50 99 ILE A O 1
ATOM 727 N N . ASN A 1 100 ? -2.902 9.144 21.372 1.00 92.19 100 ASN A N 1
ATOM 728 C CA . ASN A 1 100 ? -1.669 8.363 21.277 1.00 92.19 100 ASN A CA 1
ATOM 729 C C . ASN A 1 100 ? -1.433 7.769 19.880 1.00 92.19 100 ASN A C 1
ATOM 731 O O . ASN A 1 100 ? -0.474 7.016 19.686 1.00 92.19 100 ASN A O 1
ATOM 735 N N . ALA A 1 101 ? -2.290 8.072 18.901 1.00 85.62 101 ALA A N 1
ATOM 736 C CA . ALA A 1 101 ? -2.092 7.610 17.539 1.00 85.62 101 ALA A CA 1
ATOM 737 C C . ALA A 1 101 ? -0.790 8.217 16.974 1.00 85.62 101 ALA A C 1
ATOM 739 O O . ALA A 1 101 ? -0.622 9.439 16.993 1.00 85.62 101 ALA A O 1
ATOM 740 N N . PRO A 1 102 ? 0.141 7.402 16.446 1.00 81.31 102 PRO A N 1
ATOM 741 C CA . PRO A 1 102 ? 1.382 7.918 15.882 1.00 81.31 102 PRO A CA 1
ATOM 742 C C . PRO A 1 102 ? 1.117 8.881 14.718 1.00 81.31 102 PRO A C 1
ATOM 744 O O . PRO A 1 102 ? 0.498 8.504 13.721 1.00 81.31 102 PRO A O 1
ATOM 747 N N . ILE A 1 103 ? 1.643 10.107 14.800 1.00 77.56 103 ILE A N 1
ATOM 748 C CA . ILE A 1 103 ? 1.682 11.023 13.654 1.00 77.56 103 ILE A CA 1
ATOM 749 C C . ILE A 1 103 ? 2.789 10.536 12.716 1.00 77.56 103 ILE A C 1
ATOM 751 O O . ILE A 1 103 ? 3.974 10.776 12.946 1.00 77.56 103 ILE A O 1
ATOM 755 N N . THR A 1 104 ? 2.417 9.809 11.664 1.00 77.94 104 THR A N 1
ATOM 756 C CA . THR A 1 104 ? 3.387 9.320 10.678 1.00 77.94 104 THR A CA 1
ATOM 757 C C . THR A 1 104 ? 3.643 10.414 9.644 1.00 77.94 104 THR A C 1
ATOM 759 O O . THR A 1 104 ? 2.755 10.733 8.853 1.00 77.94 104 THR A O 1
ATOM 762 N N . SER A 1 105 ? 4.846 10.987 9.622 1.00 83.12 105 SER A N 1
ATOM 763 C CA . SER A 1 105 ? 5.284 11.806 8.489 1.00 83.12 105 SER A CA 1
ATOM 764 C C . SER A 1 105 ? 5.798 10.894 7.377 1.00 83.12 105 SER A C 1
ATOM 766 O O . SER A 1 105 ? 6.626 10.013 7.622 1.00 83.12 105 SER A O 1
ATOM 768 N N . VAL A 1 106 ? 5.295 11.086 6.161 1.00 83.88 106 VAL A N 1
ATOM 769 C CA . VAL A 1 106 ? 5.671 10.291 4.990 1.00 83.88 106 VAL A CA 1
ATOM 770 C C . VAL A 1 106 ? 6.663 11.091 4.158 1.00 83.88 106 VAL A C 1
ATOM 772 O O . VAL A 1 106 ? 6.360 12.190 3.706 1.00 83.88 106 VAL A O 1
ATOM 775 N N . VAL A 1 107 ? 7.848 10.522 3.934 1.00 89.06 107 VAL A N 1
ATOM 776 C CA . VAL A 1 107 ? 8.858 11.088 3.031 1.00 89.06 107 VAL A CA 1
ATOM 777 C C . VAL A 1 107 ? 8.890 10.239 1.760 1.00 89.06 107 VAL A C 1
ATOM 779 O O . VAL A 1 107 ? 9.210 9.049 1.859 1.00 89.06 107 VAL A O 1
ATOM 782 N N . PRO A 1 108 ? 8.592 10.808 0.578 1.00 89.00 108 PRO A N 1
ATOM 783 C CA . PRO A 1 108 ? 8.705 10.088 -0.683 1.00 89.00 108 PRO A CA 1
ATOM 784 C C . PRO A 1 108 ? 10.135 9.592 -0.909 1.00 89.00 108 PRO A C 1
ATOM 786 O O . PRO A 1 108 ? 11.105 10.322 -0.687 1.00 89.00 108 PRO A O 1
ATOM 789 N N . ARG A 1 109 ? 10.279 8.344 -1.356 1.00 89.88 109 ARG A N 1
ATOM 790 C CA . ARG A 1 109 ? 11.576 7.760 -1.717 1.00 89.88 109 ARG A CA 1
ATOM 791 C C . ARG A 1 109 ? 11.492 7.126 -3.092 1.00 89.88 109 ARG A C 1
ATOM 793 O O . ARG A 1 109 ? 10.521 6.445 -3.398 1.00 89.88 109 ARG A O 1
ATOM 800 N N . ILE A 1 110 ? 12.544 7.325 -3.880 1.00 92.19 110 ILE A N 1
ATOM 801 C CA . ILE A 1 110 ? 12.741 6.644 -5.157 1.00 92.19 110 ILE A CA 1
ATOM 802 C C . ILE A 1 110 ? 13.673 5.461 -4.901 1.00 92.19 110 ILE A C 1
ATOM 804 O O . ILE A 1 110 ? 14.734 5.622 -4.294 1.00 92.19 110 ILE A O 1
ATOM 808 N N . SER A 1 111 ? 13.270 4.276 -5.348 1.00 91.56 111 SER A N 1
ATOM 809 C CA . SER A 1 111 ? 14.061 3.049 -5.257 1.00 91.56 111 SER A CA 1
ATOM 810 C C . SER A 1 111 ? 14.040 2.316 -6.588 1.00 91.56 111 SER A C 1
ATOM 812 O O . SER A 1 111 ? 12.977 2.173 -7.185 1.00 91.56 111 SER A O 1
ATOM 814 N N . SER A 1 112 ? 15.197 1.812 -7.009 1.00 91.25 112 SER A N 1
ATOM 815 C CA . SER A 1 112 ? 15.323 0.897 -8.142 1.00 91.25 112 SER A CA 1
ATOM 816 C C . SER A 1 112 ? 15.814 -0.452 -7.629 1.00 91.25 112 SER A C 1
ATOM 818 O O . SER A 1 112 ? 16.680 -0.501 -6.750 1.00 91.25 112 SER A O 1
ATOM 820 N N . LEU A 1 113 ? 15.231 -1.537 -8.134 1.00 91.12 113 LEU A N 1
ATOM 821 C CA . LEU A 1 113 ? 15.568 -2.902 -7.752 1.00 91.12 113 LEU A CA 1
ATOM 822 C C . LEU A 1 113 ? 15.643 -3.771 -9.003 1.00 91.12 113 LEU A C 1
ATOM 824 O O . LEU A 1 113 ? 14.680 -3.858 -9.762 1.00 91.12 113 LEU A O 1
ATOM 828 N N . THR A 1 114 ? 16.765 -4.463 -9.176 1.00 90.88 114 THR A N 1
ATOM 829 C CA . THR A 1 114 ? 16.889 -5.498 -10.200 1.00 90.88 114 THR A CA 1
ATOM 830 C C . THR A 1 114 ? 16.081 -6.720 -9.781 1.00 90.88 114 THR A C 1
ATOM 832 O O . THR A 1 114 ? 16.334 -7.313 -8.731 1.00 90.88 114 THR A O 1
ATOM 835 N N . VAL A 1 115 ? 15.113 -7.102 -10.609 1.00 89.00 115 VAL A N 1
ATOM 836 C CA . VAL A 1 115 ? 14.252 -8.266 -10.382 1.00 89.00 115 VAL A CA 1
ATOM 837 C C . VAL A 1 115 ? 14.770 -9.482 -11.147 1.00 89.00 115 VAL A C 1
ATOM 839 O O . VAL A 1 115 ? 15.252 -9.363 -12.272 1.00 89.00 115 VAL A O 1
ATOM 842 N N . ASN A 1 116 ? 14.668 -10.663 -10.537 1.00 90.75 116 ASN A N 1
ATOM 843 C CA . ASN A 1 116 ? 14.941 -11.933 -11.204 1.00 90.75 116 ASN A CA 1
ATOM 844 C C . ASN A 1 116 ? 13.608 -12.579 -11.600 1.00 90.75 116 ASN A C 1
ATOM 846 O O . ASN A 1 116 ? 12.765 -12.815 -10.741 1.00 90.75 116 ASN A O 1
ATOM 850 N N . LEU A 1 117 ? 13.433 -12.864 -12.891 1.00 87.88 117 LEU A N 1
ATOM 851 C CA . LEU A 1 117 ? 12.207 -13.445 -13.452 1.00 87.88 117 LEU A CA 1
ATOM 852 C C . LEU A 1 117 ? 12.247 -14.980 -13.534 1.00 87.88 117 LEU A C 1
ATOM 854 O O . LEU A 1 117 ? 11.355 -15.598 -14.112 1.00 87.88 117 LEU A O 1
ATOM 858 N N . SER A 1 118 ? 13.286 -15.608 -12.977 1.00 93.00 118 SER A N 1
ATOM 859 C CA . SER A 1 118 ? 13.374 -17.067 -12.897 1.00 93.00 118 SER A CA 1
ATOM 860 C C . SER A 1 118 ? 12.228 -17.627 -12.043 1.00 93.00 118 SER A C 1
ATOM 862 O O . SER A 1 118 ? 11.901 -17.043 -11.005 1.00 93.00 118 SER A O 1
ATOM 864 N N . PRO A 1 119 ? 11.639 -18.780 -12.410 1.00 93.62 119 PRO A N 1
ATOM 865 C CA . PRO A 1 119 ? 10.626 -19.428 -11.585 1.00 93.62 119 PRO A CA 1
ATOM 866 C C . PRO A 1 119 ? 11.152 -19.688 -10.167 1.00 93.62 119 PRO A C 1
ATOM 868 O O . PRO A 1 119 ? 12.236 -20.242 -9.994 1.00 93.62 119 PRO A O 1
ATOM 871 N N . GLY A 1 120 ? 10.394 -19.278 -9.150 1.00 92.25 120 GLY A N 1
ATOM 872 C CA . GLY A 1 120 ? 10.789 -19.424 -7.744 1.00 92.25 120 GLY A CA 1
ATOM 873 C C . GLY A 1 120 ? 11.746 -18.348 -7.216 1.00 92.25 120 GLY A C 1
ATOM 874 O O . GLY A 1 120 ? 12.169 -18.440 -6.065 1.00 92.25 120 GLY A O 1
ATOM 875 N N . ALA A 1 121 ? 12.079 -17.322 -8.007 1.00 93.25 121 ALA A N 1
ATOM 876 C CA . ALA A 1 121 ? 12.785 -16.151 -7.499 1.00 93.25 121 ALA A CA 1
ATOM 877 C C . ALA A 1 121 ? 11.928 -15.366 -6.486 1.00 93.25 121 ALA A C 1
ATOM 879 O O . ALA A 1 121 ? 10.700 -15.317 -6.580 1.00 93.25 121 ALA A O 1
ATOM 880 N N . SER A 1 122 ? 12.585 -14.737 -5.510 1.00 92.00 122 SER A N 1
ATOM 881 C CA . SER A 1 122 ? 11.915 -13.938 -4.482 1.00 92.00 122 SER A CA 1
ATOM 882 C C . SER A 1 122 ? 11.195 -12.730 -5.079 1.00 92.00 122 SER A C 1
ATOM 884 O O . SER A 1 122 ? 11.758 -11.997 -5.892 1.00 92.00 122 SER A O 1
ATOM 886 N N . LEU A 1 123 ? 9.968 -12.488 -4.617 1.00 90.75 123 LEU A N 1
ATOM 887 C CA . LEU A 1 123 ? 9.163 -11.353 -5.061 1.00 90.75 123 LEU A CA 1
ATOM 888 C C . LEU A 1 123 ? 9.690 -10.030 -4.475 1.00 90.75 123 LEU A C 1
ATOM 890 O O . LEU A 1 123 ? 10.034 -9.980 -3.289 1.00 90.75 123 LEU A O 1
ATOM 894 N N . PRO A 1 124 ? 9.732 -8.946 -5.271 1.00 90.62 124 PRO A N 1
ATOM 895 C CA . PRO A 1 124 ? 10.110 -7.629 -4.777 1.00 90.62 124 PRO A CA 1
ATOM 896 C C . PRO A 1 124 ? 9.037 -7.059 -3.837 1.00 90.62 124 PRO A C 1
ATOM 898 O O . PRO A 1 124 ? 7.840 -7.237 -4.056 1.00 90.62 124 PRO A O 1
ATOM 901 N N . LEU A 1 125 ? 9.468 -6.329 -2.804 1.00 91.75 125 LEU A N 1
ATOM 902 C CA . LEU A 1 125 ? 8.580 -5.633 -1.870 1.00 91.75 125 LEU A CA 1
ATOM 903 C C . LEU A 1 125 ? 8.582 -4.129 -2.154 1.00 91.75 125 LEU A C 1
ATOM 905 O O . LEU A 1 125 ? 9.613 -3.469 -2.017 1.00 91.75 125 LEU A O 1
ATOM 909 N N . VAL A 1 126 ? 7.406 -3.581 -2.450 1.00 91.88 126 VAL A N 1
ATOM 910 C CA . VAL A 1 126 ? 7.185 -2.135 -2.559 1.00 91.88 126 VAL A CA 1
ATOM 911 C C . VAL A 1 126 ? 6.575 -1.632 -1.256 1.00 91.88 126 VAL A C 1
ATOM 913 O O . VAL A 1 126 ? 5.577 -2.166 -0.776 1.00 91.88 126 VAL A O 1
ATOM 916 N N . ARG A 1 127 ? 7.187 -0.605 -0.661 1.00 91.69 127 ARG A N 1
ATOM 917 C CA . ARG A 1 127 ? 6.655 0.054 0.537 1.00 91.69 127 ARG A CA 1
ATOM 918 C C . ARG A 1 127 ? 5.810 1.245 0.115 1.00 91.69 127 ARG A C 1
ATOM 920 O O . ARG A 1 127 ? 6.326 2.172 -0.499 1.00 91.69 127 ARG A O 1
ATOM 927 N N . THR A 1 128 ? 4.541 1.223 0.490 1.00 92.19 128 THR A N 1
ATOM 928 C CA . THR A 1 128 ? 3.580 2.298 0.236 1.00 92.19 128 THR A CA 1
ATOM 929 C C . THR A 1 128 ? 3.209 2.989 1.542 1.00 92.19 128 THR A C 1
ATOM 931 O O . THR A 1 128 ? 3.341 2.406 2.620 1.00 92.19 128 THR A O 1
ATOM 934 N N . ALA A 1 129 ? 2.701 4.213 1.461 1.00 91.19 129 ALA A N 1
ATOM 935 C CA . ALA A 1 129 ? 2.191 4.935 2.619 1.00 91.19 129 ALA A CA 1
ATOM 936 C C . ALA A 1 129 ? 0.703 5.253 2.450 1.00 91.19 129 ALA A C 1
ATOM 938 O O . ALA A 1 129 ? 0.230 5.465 1.336 1.00 91.19 129 ALA A O 1
ATOM 939 N N . MET A 1 130 ? -0.033 5.276 3.563 1.00 89.69 130 MET A N 1
ATOM 940 C CA . MET A 1 130 ? -1.477 5.517 3.563 1.00 89.69 130 MET A CA 1
ATOM 941 C C . MET A 1 130 ? -1.805 6.862 2.907 1.00 89.69 130 MET A C 1
ATOM 943 O O . MET A 1 130 ? -1.143 7.857 3.212 1.00 89.69 130 MET A O 1
ATOM 947 N N . ASN A 1 131 ? -2.804 6.897 2.019 1.00 88.56 131 ASN A N 1
ATOM 948 C CA . ASN A 1 131 ? -3.209 8.089 1.257 1.00 88.56 131 ASN A CA 1
ATOM 949 C C . ASN A 1 131 ? -2.090 8.736 0.413 1.00 88.56 131 ASN A C 1
ATOM 951 O O . ASN A 1 131 ? -2.197 9.906 0.049 1.00 88.56 131 ASN A O 1
ATOM 955 N N . ASN A 1 132 ? -1.005 8.014 0.120 1.00 90.94 132 ASN A N 1
ATOM 956 C CA . ASN A 1 132 ? 0.087 8.508 -0.713 1.00 90.94 132 ASN A CA 1
ATOM 957 C C . ASN A 1 132 ? 0.252 7.627 -1.950 1.00 90.94 132 ASN A C 1
ATOM 959 O O . ASN A 1 132 ? 0.276 6.398 -1.860 1.00 90.94 132 ASN A O 1
ATOM 963 N N . LEU A 1 133 ? 0.424 8.281 -3.096 1.00 92.19 133 LEU A N 1
ATOM 964 C CA . LEU A 1 133 ? 0.640 7.620 -4.374 1.00 92.19 133 LEU A CA 1
ATOM 965 C C . LEU A 1 133 ? 2.044 7.010 -4.426 1.00 92.19 133 LEU A C 1
ATOM 967 O O . LEU A 1 133 ? 3.041 7.704 -4.223 1.00 92.19 133 LEU A O 1
ATOM 971 N N . SER A 1 134 ? 2.126 5.723 -4.745 1.00 94.31 134 SER A N 1
ATOM 972 C CA . SER A 1 134 ? 3.378 5.045 -5.085 1.00 94.31 134 SER A CA 1
ATOM 973 C C . SER A 1 134 ? 3.353 4.657 -6.557 1.00 94.31 134 SER A 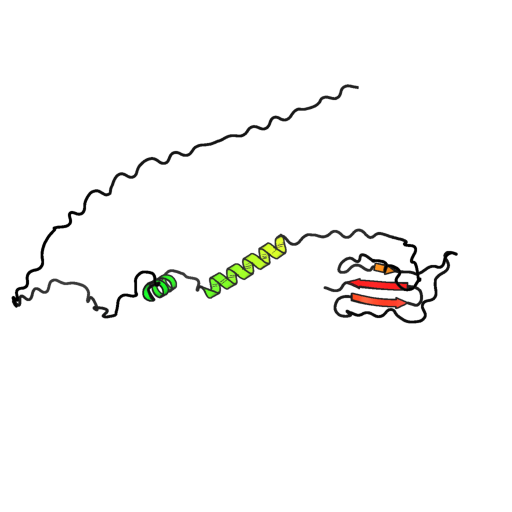C 1
ATOM 975 O O . SER A 1 134 ? 2.365 4.104 -7.033 1.00 94.31 134 SER A O 1
ATOM 977 N N . VAL A 1 135 ? 4.429 4.958 -7.279 1.00 93.75 135 VAL A N 1
ATOM 978 C CA . VAL A 1 135 ? 4.539 4.691 -8.717 1.00 93.75 135 VAL A CA 1
ATOM 979 C C . VAL A 1 135 ? 5.606 3.633 -8.946 1.00 93.75 135 VAL A C 1
ATOM 981 O O . VAL A 1 135 ? 6.730 3.768 -8.462 1.00 93.75 135 VAL A O 1
ATOM 984 N N . VAL A 1 136 ? 5.248 2.589 -9.687 1.00 92.88 136 VAL A N 1
ATOM 985 C CA . VAL A 1 136 ? 6.139 1.502 -10.086 1.00 92.88 136 VAL A CA 1
ATOM 986 C C . VAL A 1 136 ? 6.214 1.480 -11.605 1.00 92.88 136 VAL A C 1
ATOM 988 O O . VAL A 1 136 ? 5.192 1.466 -12.293 1.00 92.88 136 VAL A O 1
ATOM 991 N N . THR A 1 137 ? 7.435 1.474 -12.123 1.00 92.19 137 THR A N 1
ATOM 992 C CA . THR A 1 137 ? 7.727 1.327 -13.546 1.00 92.19 137 THR A CA 1
ATOM 993 C C . THR A 1 137 ? 8.725 0.195 -13.729 1.00 92.19 137 THR A C 1
ATOM 995 O O . THR A 1 137 ? 9.578 -0.046 -12.871 1.00 92.19 137 THR A O 1
ATOM 998 N N . PHE A 1 138 ? 8.606 -0.513 -14.847 1.00 90.69 138 PHE A N 1
ATOM 999 C CA . PHE A 1 138 ? 9.524 -1.582 -15.214 1.00 90.69 138 PHE A CA 1
ATOM 1000 C C . PHE A 1 138 ? 10.399 -1.108 -16.368 1.00 90.69 138 PHE A C 1
ATOM 1002 O O . PHE A 1 138 ? 9.922 -0.478 -17.312 1.00 90.69 138 PHE A O 1
ATOM 1009 N N . THR A 1 139 ? 11.690 -1.401 -16.284 1.00 91.88 139 THR A N 1
ATOM 1010 C CA . THR A 1 139 ? 12.661 -1.067 -17.325 1.00 91.88 139 THR A CA 1
ATOM 1011 C C . THR A 1 139 ? 13.511 -2.283 -17.639 1.00 91.88 139 THR A C 1
ATOM 1013 O O . THR A 1 139 ? 13.831 -3.069 -16.742 1.00 91.88 139 THR A O 1
ATOM 1016 N N . ASP A 1 140 ? 13.884 -2.439 -18.903 1.00 90.81 140 ASP A N 1
ATOM 1017 C CA . ASP A 1 140 ? 14.827 -3.466 -19.327 1.00 90.81 140 ASP A CA 1
ATOM 1018 C C . ASP A 1 140 ? 16.275 -3.112 -18.935 1.00 90.81 140 ASP A C 1
ATOM 1020 O O . ASP A 1 140 ? 16.565 -2.058 -18.362 1.00 90.81 140 ASP A O 1
ATOM 1024 N N . ILE A 1 141 ? 17.210 -4.010 -19.257 1.00 88.12 141 ILE A N 1
ATOM 1025 C CA . ILE A 1 141 ? 18.646 -3.812 -19.007 1.00 88.12 141 ILE A CA 1
ATOM 1026 C C . ILE A 1 141 ? 19.237 -2.609 -19.765 1.00 88.12 141 ILE A C 1
ATOM 1028 O O . ILE A 1 141 ? 20.288 -2.099 -19.383 1.00 88.12 141 ILE A O 1
ATOM 1032 N N . ASN A 1 142 ? 18.560 -2.136 -20.811 1.00 91.25 142 ASN A N 1
ATOM 1033 C CA . ASN A 1 142 ? 18.973 -0.999 -21.626 1.00 91.25 142 ASN A CA 1
ATOM 1034 C C . ASN A 1 142 ? 18.353 0.325 -21.139 1.00 91.25 142 ASN A C 1
ATOM 1036 O O . ASN A 1 142 ? 18.625 1.374 -21.720 1.00 91.25 142 ASN A O 1
ATOM 1040 N N . GLY A 1 143 ? 17.517 0.292 -20.093 1.00 88.69 143 GLY A N 1
ATOM 1041 C CA . GLY A 1 143 ? 16.798 1.454 -19.566 1.00 88.69 143 GLY A CA 1
ATOM 1042 C C . GLY A 1 143 ? 15.542 1.829 -20.357 1.00 88.69 143 GLY A C 1
ATOM 1043 O O . GLY A 1 143 ? 14.938 2.866 -20.079 1.00 88.69 143 GLY A O 1
ATOM 1044 N N . SER A 1 144 ? 15.132 1.007 -21.322 1.00 92.19 144 SER A N 1
ATOM 1045 C CA . SER A 1 144 ? 13.877 1.200 -22.045 1.00 92.19 144 SER A CA 1
ATOM 1046 C C . SER A 1 144 ? 12.692 0.724 -21.196 1.00 92.19 144 SER A C 1
ATOM 1048 O O . SER A 1 144 ? 12.823 -0.267 -20.473 1.00 92.19 144 SER A O 1
ATOM 1050 N N . PRO A 1 145 ? 11.529 1.396 -21.276 1.00 90.75 145 PRO A N 1
ATOM 1051 C CA . PRO A 1 145 ? 10.257 0.894 -20.759 1.00 90.75 145 PRO A CA 1
ATOM 1052 C C . PRO A 1 145 ? 10.038 -0.588 -21.080 1.00 90.75 145 PRO A C 1
ATOM 1054 O O . PRO A 1 145 ? 10.116 -0.976 -22.247 1.00 90.75 145 PRO A O 1
ATOM 1057 N N . TRP A 1 146 ? 9.764 -1.413 -20.068 1.00 87.94 146 TRP A N 1
ATOM 1058 C CA . TRP A 1 146 ? 9.408 -2.812 -20.296 1.00 87.94 146 TRP A CA 1
ATOM 1059 C C . TRP A 1 146 ? 7.893 -2.911 -20.534 1.00 87.94 146 TRP A C 1
ATOM 1061 O O . TRP A 1 146 ? 7.124 -2.681 -19.599 1.00 87.94 146 TRP A O 1
ATOM 1071 N N . PRO A 1 147 ? 7.429 -3.306 -21.735 1.00 85.44 147 PRO A N 1
ATOM 1072 C CA . PRO A 1 147 ? 6.001 -3.387 -22.027 1.00 85.44 147 PRO A CA 1
ATOM 1073 C C . PRO A 1 147 ? 5.321 -4.474 -21.183 1.00 85.44 147 PRO A C 1
ATOM 1075 O O . PRO A 1 147 ? 5.701 -5.647 -21.225 1.00 85.44 147 PRO A O 1
ATOM 1078 N N . GLN A 1 148 ? 4.307 -4.088 -20.413 1.00 84.50 148 GLN A N 1
ATOM 1079 C CA . GLN A 1 148 ? 3.420 -5.017 -19.711 1.00 84.50 148 GLN A CA 1
ATOM 1080 C C . GLN A 1 148 ? 2.243 -5.366 -20.633 1.00 84.50 148 GLN A C 1
ATOM 1082 O O . GLN A 1 148 ? 1.719 -4.487 -21.312 1.00 84.50 148 GLN A O 1
ATOM 1087 N N . SER A 1 149 ? 1.861 -6.645 -20.698 1.00 84.38 149 SER A N 1
ATOM 1088 C CA . SER A 1 149 ? 0.769 -7.101 -21.570 1.00 84.38 149 SER A CA 1
ATOM 1089 C C . SER A 1 149 ? -0.602 -6.772 -20.996 1.00 84.38 149 SER A C 1
ATOM 1091 O O . SER A 1 149 ? -1.477 -6.290 -21.709 1.00 84.38 149 SER A O 1
ATOM 1093 N N . ASP A 1 150 ? -0.772 -7.033 -19.703 1.00 87.44 150 ASP A N 1
ATOM 1094 C CA . ASP A 1 150 ? -2.055 -6.997 -19.025 1.00 87.44 150 ASP A CA 1
ATOM 1095 C C . ASP A 1 150 ? -1.966 -6.146 -17.756 1.00 87.44 150 ASP A C 1
ATOM 1097 O O . ASP A 1 150 ? -0.903 -6.074 -17.127 1.00 87.44 150 ASP A O 1
ATOM 1101 N N . PRO A 1 151 ? -3.086 -5.532 -17.335 1.00 87.75 151 PRO A N 1
ATOM 1102 C CA . PRO A 1 151 ? -3.145 -4.837 -16.064 1.00 87.75 151 PRO A CA 1
ATOM 1103 C C . PRO A 1 151 ? -2.789 -5.768 -14.892 1.00 87.75 151 PRO A C 1
ATOM 1105 O O . PRO A 1 151 ? -3.197 -6.935 -14.874 1.00 87.75 151 PRO A O 1
ATOM 1108 N N . PRO A 1 152 ? -2.079 -5.263 -13.868 1.00 88.81 152 PRO A N 1
ATOM 1109 C CA . PRO A 1 152 ? -1.754 -6.037 -12.683 1.00 88.81 152 PRO A CA 1
ATOM 1110 C C . PRO A 1 152 ? -3.023 -6.445 -11.931 1.00 88.81 152 PRO A C 1
ATOM 1112 O O . PRO A 1 152 ? -3.972 -5.672 -11.778 1.00 88.81 152 PRO A O 1
ATOM 1115 N N . TYR A 1 153 ? -3.017 -7.665 -11.403 1.00 91.50 153 TYR A N 1
ATOM 1116 C CA . TYR A 1 153 ? -4.125 -8.176 -10.611 1.00 91.50 153 TYR A CA 1
ATOM 1117 C C . TYR A 1 153 ? -4.110 -7.597 -9.191 1.00 91.50 153 TYR A C 1
ATOM 1119 O O . TYR A 1 153 ? -3.158 -7.795 -8.434 1.00 91.50 153 TYR A O 1
ATOM 1127 N N . ASN A 1 154 ? -5.199 -6.931 -8.804 1.00 92.62 154 ASN A N 1
ATOM 1128 C CA . ASN A 1 154 ? -5.398 -6.441 -7.445 1.00 92.62 154 ASN A CA 1
ATOM 1129 C C . ASN A 1 154 ? -6.260 -7.419 -6.637 1.00 92.62 154 ASN A C 1
ATOM 1131 O O . ASN A 1 154 ? -7.476 -7.491 -6.806 1.00 92.62 154 ASN A O 1
ATOM 1135 N N . ALA A 1 155 ? -5.628 -8.143 -5.714 1.00 90.94 155 ALA A N 1
ATOM 1136 C CA . ALA A 1 155 ? -6.315 -9.090 -4.840 1.00 90.94 155 ALA A CA 1
ATOM 1137 C C . ALA A 1 155 ? -7.175 -8.420 -3.745 1.00 90.94 155 ALA A C 1
ATOM 1139 O O . ALA A 1 155 ? -8.027 -9.084 -3.154 1.00 90.94 155 ALA A O 1
ATOM 1140 N N . ALA A 1 156 ? -6.963 -7.133 -3.446 1.00 92.00 156 ALA A N 1
ATOM 1141 C CA . ALA A 1 156 ? -7.610 -6.430 -2.337 1.00 92.00 156 ALA A CA 1
ATOM 1142 C C . ALA A 1 156 ? -8.070 -5.009 -2.732 1.00 92.00 156 ALA A C 1
ATOM 1144 O O . ALA A 1 156 ? -7.569 -4.019 -2.191 1.00 92.00 156 ALA A O 1
ATOM 1145 N N . PRO A 1 157 ? -9.087 -4.881 -3.605 1.00 91.31 157 PRO A N 1
ATOM 1146 C CA . PRO A 1 157 ? -9.546 -3.587 -4.125 1.00 91.31 157 PRO A CA 1
ATOM 1147 C C . PRO A 1 157 ? -10.141 -2.649 -3.066 1.00 91.31 157 PRO A C 1
ATOM 1149 O O . PRO A 1 157 ? -10.258 -1.453 -3.296 1.00 91.31 157 PRO A O 1
ATOM 1152 N N . LYS A 1 158 ? -10.514 -3.165 -1.888 1.00 92.94 158 LYS A N 1
ATOM 1153 C CA . LYS A 1 158 ? -10.983 -2.338 -0.763 1.00 92.94 158 LYS A CA 1
ATOM 1154 C C . LYS A 1 158 ? -9.848 -1.638 -0.014 1.00 92.94 158 LYS A C 1
ATOM 1156 O O . LYS A 1 158 ? -10.107 -0.670 0.684 1.00 92.94 158 LYS A O 1
ATOM 1161 N N . LEU A 1 159 ? -8.626 -2.163 -0.114 1.00 92.38 159 LEU A N 1
ATOM 1162 C CA . LEU A 1 159 ? -7.461 -1.691 0.641 1.00 92.38 159 LEU A CA 1
ATOM 1163 C C . LEU A 1 159 ? -6.460 -0.950 -0.242 1.00 92.38 159 LEU A C 1
ATOM 1165 O O . LEU A 1 159 ? -5.687 -0.145 0.262 1.00 92.38 159 LEU A O 1
ATOM 1169 N N . PHE A 1 160 ? -6.452 -1.224 -1.544 1.00 94.56 160 PHE A N 1
ATOM 1170 C CA . PHE A 1 160 ? -5.550 -0.589 -2.494 1.00 94.56 160 PHE A CA 1
ATOM 1171 C C . PHE A 1 160 ? -6.326 -0.185 -3.739 1.00 94.56 160 PHE A C 1
ATOM 1173 O O . PHE A 1 160 ? -6.968 -1.032 -4.362 1.00 94.56 160 PHE A O 1
ATOM 1180 N N . ASP A 1 161 ? -6.216 1.084 -4.117 1.00 93.56 161 ASP A N 1
ATOM 1181 C CA . ASP A 1 161 ? -6.537 1.540 -5.463 1.00 93.56 161 ASP A CA 1
ATOM 1182 C C . ASP A 1 161 ? -5.301 1.337 -6.346 1.00 93.56 161 ASP A C 1
ATOM 1184 O O . ASP A 1 161 ? -4.212 1.831 -6.034 1.00 93.56 161 ASP A O 1
ATOM 1188 N N . VAL A 1 162 ? -5.460 0.554 -7.411 1.00 94.00 162 VAL A N 1
ATOM 1189 C CA . VAL A 1 162 ? -4.385 0.210 -8.345 1.00 94.00 162 VAL A CA 1
ATOM 1190 C C . VAL A 1 162 ? -4.825 0.633 -9.732 1.00 94.00 162 VAL A C 1
ATOM 1192 O O . VAL A 1 162 ? -5.796 0.093 -10.261 1.00 94.00 162 VAL A O 1
ATOM 1195 N N . GLN A 1 163 ? -4.095 1.574 -10.324 1.00 92.62 163 GLN A N 1
ATOM 1196 C CA . GLN A 1 163 ? -4.342 2.020 -11.691 1.00 92.62 163 GLN A CA 1
ATOM 1197 C C . GLN A 1 163 ? -3.153 1.656 -12.569 1.00 92.62 163 GLN A C 1
ATOM 1199 O O . GLN A 1 163 ? -2.001 1.609 -12.131 1.00 92.62 163 GLN A O 1
ATOM 1204 N N . TYR A 1 164 ? -3.451 1.377 -13.828 1.00 92.06 164 TYR A N 1
ATOM 1205 C CA . TYR A 1 164 ? -2.481 0.891 -14.787 1.00 92.06 164 TYR A CA 1
ATOM 1206 C C . TYR A 1 164 ? -2.559 1.708 -16.067 1.00 92.06 164 TYR A C 1
ATOM 1208 O O . TYR A 1 164 ? -3.638 1.915 -16.619 1.00 92.06 164 TYR A O 1
ATOM 1216 N N . ASN A 1 165 ? -1.399 2.179 -16.513 1.00 89.00 165 ASN A N 1
ATOM 1217 C CA . ASN A 1 165 ? -1.226 2.945 -17.736 1.00 89.00 165 ASN A CA 1
ATOM 1218 C C . ASN A 1 165 ? -0.012 2.380 -18.484 1.00 89.00 165 ASN A C 1
ATOM 1220 O O . ASN A 1 165 ? 1.080 2.942 -18.415 1.00 89.00 165 ASN A O 1
ATOM 1224 N N . GLU A 1 166 ? -0.210 1.207 -19.094 1.00 84.62 166 GLU A N 1
ATOM 1225 C CA . GLU A 1 166 ? 0.733 0.453 -19.939 1.00 84.62 166 GLU A CA 1
ATOM 1226 C C . GLU A 1 166 ? 2.101 0.146 -19.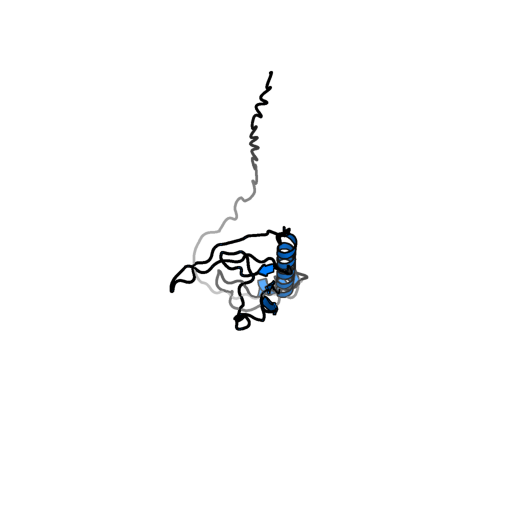305 1.00 84.62 166 GLU A C 1
ATOM 1228 O O . GLU A 1 166 ? 2.397 -0.992 -18.951 1.00 84.62 166 GLU A O 1
ATOM 1233 N N . ASN A 1 167 ? 2.957 1.149 -19.137 1.00 87.56 167 ASN A N 1
ATOM 1234 C CA . ASN A 1 167 ? 4.285 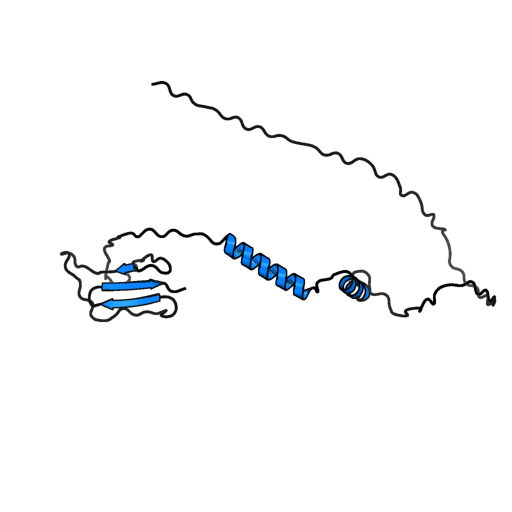1.007 -18.541 1.00 87.56 167 ASN A CA 1
ATOM 1235 C C . ASN A 1 167 ? 4.351 1.454 -17.068 1.00 87.56 167 ASN A C 1
ATOM 1237 O O . ASN A 1 167 ? 5.390 1.337 -16.414 1.00 87.56 167 ASN A O 1
ATOM 1241 N N . MET A 1 168 ? 3.259 2.006 -16.542 1.00 90.00 168 MET A N 1
ATOM 1242 C CA . MET A 1 168 ? 3.207 2.561 -15.195 1.00 90.00 168 MET A CA 1
ATOM 1243 C C . MET A 1 168 ? 2.082 1.925 -14.386 1.00 90.00 168 MET A C 1
ATOM 1245 O O . MET A 1 168 ? 0.924 1.917 -14.804 1.00 90.00 168 MET A O 1
ATOM 1249 N N . VAL A 1 169 ? 2.432 1.441 -13.196 1.00 92.69 169 VAL A N 1
ATOM 1250 C CA . VAL A 1 169 ? 1.484 0.974 -12.184 1.00 92.69 169 VAL A CA 1
ATOM 1251 C C . VAL A 1 169 ? 1.486 1.979 -11.046 1.00 92.69 169 VAL A C 1
ATOM 1253 O O . VAL A 1 169 ? 2.531 2.266 -10.456 1.00 92.69 169 VAL A O 1
ATOM 1256 N N . THR A 1 170 ? 0.319 2.516 -10.722 1.00 93.75 170 THR A N 1
ATOM 1257 C CA . THR A 1 170 ? 0.143 3.385 -9.565 1.00 93.75 170 THR A CA 1
ATOM 1258 C C . THR A 1 170 ? -0.608 2.645 -8.472 1.00 93.75 170 THR A C 1
ATOM 1260 O O . THR A 1 170 ? -1.559 1.912 -8.732 1.00 93.75 170 THR A O 1
ATOM 1263 N N . ILE A 1 171 ? -0.142 2.802 -7.236 1.00 94.69 171 ILE A N 1
ATOM 1264 C CA . ILE A 1 171 ? -0.667 2.105 -6.065 1.00 94.69 171 ILE A CA 1
ATOM 1265 C C . ILE A 1 171 ? -0.946 3.150 -4.994 1.00 94.69 171 ILE A C 1
ATOM 1267 O O . ILE A 1 171 ? -0.027 3.837 -4.537 1.00 94.69 171 ILE A O 1
ATOM 1271 N N . THR A 1 172 ? -2.204 3.239 -4.573 1.00 94.44 172 THR A N 1
ATOM 1272 C CA . THR A 1 172 ? -2.639 4.119 -3.487 1.00 94.44 172 THR A CA 1
ATOM 1273 C C . THR A 1 172 ? -3.336 3.287 -2.415 1.00 94.44 172 THR A C 1
ATOM 1275 O O . THR A 1 172 ? -4.415 2.748 -2.664 1.00 94.44 172 THR A O 1
ATOM 1278 N N . PRO A 1 173 ? -2.752 3.153 -1.214 1.00 93.25 173 PRO A N 1
ATOM 1279 C CA . PRO A 1 173 ? -3.417 2.482 -0.106 1.00 93.25 173 PRO A CA 1
ATOM 1280 C C . PRO A 1 173 ? -4.608 3.302 0.397 1.00 93.25 173 PRO A C 1
ATOM 1282 O O . PRO A 1 173 ? -4.487 4.512 0.618 1.00 93.25 173 PRO A O 1
ATOM 1285 N N . LEU A 1 174 ? -5.729 2.615 0.589 1.00 91.38 174 LEU A N 1
ATOM 1286 C CA . LEU A 1 174 ? -6.998 3.126 1.094 1.00 91.38 174 LEU A CA 1
ATOM 1287 C C . LEU A 1 174 ? -7.130 2.832 2.596 1.00 91.38 174 LEU A C 1
ATOM 1289 O O . LEU A 1 174 ? -6.505 1.905 3.119 1.00 91.38 174 LEU A O 1
ATOM 1293 N N . ARG A 1 175 ? -7.936 3.647 3.283 1.00 80.31 175 ARG A N 1
ATOM 1294 C CA . ARG A 1 175 ? -8.154 3.583 4.734 1.00 80.31 175 ARG A CA 1
ATOM 1295 C C . ARG A 1 175 ? -9.230 2.579 5.133 1.00 80.31 175 ARG A C 1
ATOM 1297 O O . ARG A 1 175 ? -10.263 2.520 4.433 1.00 80.31 175 ARG A O 1
#

Sequence (175 aa):
MQSRYLLSTLLLVCSAATSADNAGWQNARTPQTTNSASDHVQNASQNTGGVPATLVKGELPAPGQASPLVQDAARLDSELSADEIRSLRSLMADNERAINAPITSVVPRISSLTVNLSPGASLPLVRTAMNNLSVVTFTDINGSPWPQSDPPYNAAPKLFDVQYNENMVTITPLR

Radius of gyration: 39.96 Å; chains: 1; bounding box: 89×47×102 Å

Organism: Salmonella typhimurium (NCBI:txid90371)

Secondary structure (DSSP, 8-state):
----------------------------PPPP--------------------------PPPPTTSPPHHHHHHHHHH-SS-HHHHHHHHHHHHHHHHHHTS------------PPP-STTPPPP---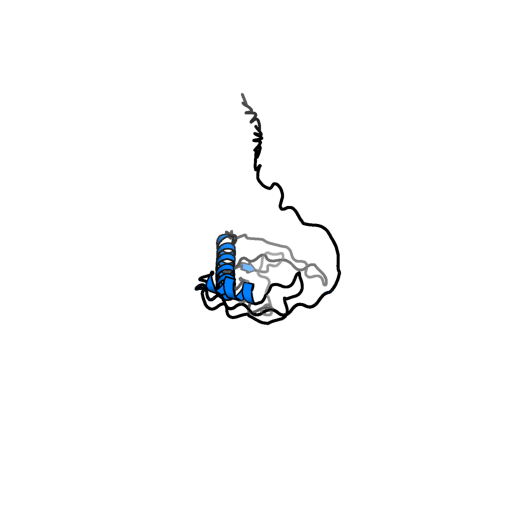--TT--EEEE-B-TTS-B---SSPPP-S-TTTEEEEEETTEEEEEE--

Foldseek 3Di:
DDDDDDDDDDDDDDDDDDDDDDDDDDDDDDDDDDDDDDDDDDDDDDDDDDDPDPPPDDDDPDPPDDDVVNVVVVVVVDPDDPVRVVVVVVVVVVVVCVVPPDPDDDDDDDDDDDADPPPPGDDDDDDDDAQDKDKDFDADPVRHGDFDDDADDDPCCQQWDWDDDGGMIIIHGYD

InterPro domains:
  IPR022073 Putative outer membrane core complex of type IVb secretion [PF12293] (80-172)

pLDDT: mean 72.33, std 22.34, range [30.81, 96.75]